Protein AF-A0A969UZT4-F1 (afdb_monomer_lite)

Radius of gyration: 16.98 Å; chains: 1; bounding box: 35×36×48 Å

Structure (mmCIF, N/CA/C/O backbone):
data_AF-A0A969UZT4-F1
#
_entry.id   AF-A0A969UZT4-F1
#
loop_
_atom_site.group_PDB
_atom_site.id
_atom_site.type_symbol
_atom_site.label_atom_id
_atom_site.label_alt_id
_atom_site.label_comp_id
_atom_site.label_asym_id
_atom_site.label_entity_id
_atom_site.label_seq_id
_atom_site.pdbx_PDB_ins_code
_atom_site.Cartn_x
_atom_site.Cartn_y
_atom_site.Cartn_z
_atom_site.occupancy
_atom_site.B_iso_or_equiv
_atom_site.auth_seq_id
_atom_site.auth_comp_id
_atom_site.auth_asym_id
_atom_site.auth_atom_id
_atom_site.pdbx_PDB_model_num
ATOM 1 N N . MET A 1 1 ? 0.831 -8.306 6.285 1.00 62.66 1 MET A N 1
ATOM 2 C CA . MET A 1 1 ? -0.264 -9.139 5.742 1.00 62.66 1 MET A CA 1
ATOM 3 C C . MET A 1 1 ? -1.061 -8.415 4.662 1.00 62.66 1 MET A C 1
ATOM 5 O O . MET A 1 1 ? -1.153 -8.975 3.580 1.00 62.66 1 MET A O 1
ATOM 9 N N . ALA A 1 2 ? -1.528 -7.179 4.889 1.00 76.81 2 ALA A N 1
ATOM 10 C CA . ALA A 1 2 ? -2.327 -6.406 3.922 1.00 76.81 2 ALA A CA 1
ATOM 11 C C . ALA A 1 2 ? -1.776 -6.410 2.482 1.00 76.81 2 ALA A C 1
ATOM 13 O O . ALA A 1 2 ? -2.464 -6.870 1.581 1.00 76.81 2 ALA A O 1
ATOM 14 N N . ALA A 1 3 ? -0.510 -6.031 2.272 1.00 81.31 3 ALA A N 1
ATOM 15 C CA . ALA A 1 3 ? 0.100 -6.043 0.935 1.00 81.31 3 ALA A CA 1
ATOM 16 C C . ALA A 1 3 ? 0.105 -7.421 0.239 1.00 81.31 3 ALA A C 1
ATOM 18 O O . ALA A 1 3 ? 0.050 -7.489 -0.980 1.00 81.31 3 ALA A O 1
ATOM 19 N N . LYS A 1 4 ? 0.150 -8.540 0.976 1.00 82.56 4 LYS A N 1
ATOM 20 C CA . LYS A 1 4 ? 0.088 -9.878 0.358 1.00 82.56 4 LYS A CA 1
ATOM 21 C C . LYS A 1 4 ? -1.326 -10.205 -0.121 1.00 82.56 4 LYS A C 1
ATOM 23 O O . LYS A 1 4 ? -1.479 -10.675 -1.238 1.00 82.56 4 LYS A O 1
ATOM 28 N N . ILE A 1 5 ? -2.329 -9.930 0.714 1.00 82.00 5 ILE A N 1
ATOM 29 C CA . ILE A 1 5 ? -3.742 -10.202 0.410 1.00 82.00 5 ILE A CA 1
ATOM 30 C C . ILE A 1 5 ? -4.221 -9.285 -0.717 1.00 82.00 5 ILE A C 1
ATOM 32 O O . ILE A 1 5 ? -4.735 -9.764 -1.721 1.00 82.00 5 ILE A O 1
ATOM 36 N N . ILE A 1 6 ? -3.980 -7.980 -0.578 1.00 82.81 6 ILE A N 1
ATOM 37 C CA . ILE A 1 6 ? -4.356 -6.979 -1.581 1.00 82.81 6 ILE A CA 1
ATOM 38 C C . ILE A 1 6 ? -3.583 -7.241 -2.871 1.00 82.81 6 ILE A C 1
ATOM 40 O O . ILE A 1 6 ? -4.194 -7.421 -3.913 1.00 82.81 6 ILE A O 1
ATOM 44 N N . GLY A 1 7 ? -2.260 -7.412 -2.794 1.00 81.00 7 GLY A N 1
ATOM 45 C CA . GLY A 1 7 ? -1.452 -7.716 -3.973 1.00 81.00 7 GLY A CA 1
ATOM 46 C C . GLY A 1 7 ? -1.882 -8.993 -4.690 1.00 81.00 7 GLY A C 1
ATOM 47 O O . GLY A 1 7 ? -1.784 -9.047 -5.909 1.00 81.00 7 GLY A O 1
ATOM 48 N N . HIS A 1 8 ? -2.372 -10.007 -3.974 1.00 85.50 8 HIS A N 1
ATOM 49 C CA . HIS A 1 8 ? -2.928 -11.198 -4.608 1.00 85.50 8 HIS A CA 1
ATOM 50 C C . HIS A 1 8 ? -4.237 -10.911 -5.347 1.00 85.50 8 HIS A C 1
ATOM 52 O O . HIS A 1 8 ? -4.369 -11.308 -6.501 1.00 85.50 8 HIS A O 1
ATOM 58 N N . SER A 1 9 ? -5.160 -10.181 -4.714 1.00 83.00 9 SER A N 1
ATOM 59 C CA . SER A 1 9 ? -6.421 -9.757 -5.336 1.00 83.00 9 SER A CA 1
ATOM 60 C C . SER A 1 9 ? -6.196 -8.903 -6.587 1.00 83.00 9 SER A C 1
ATOM 62 O O . SER A 1 9 ? -6.910 -9.054 -7.569 1.00 83.00 9 SER A O 1
ATOM 64 N N . GLU A 1 10 ? -5.178 -8.043 -6.564 1.00 82.56 10 GLU A N 1
ATOM 65 C CA . GLU A 1 10 ? -4.787 -7.181 -7.686 1.00 82.56 10 GLU A CA 1
ATOM 66 C C . GLU A 1 10 ? -3.984 -7.931 -8.769 1.00 82.56 10 GLU A C 1
ATOM 68 O O . GLU A 1 10 ? -3.567 -7.342 -9.761 1.00 82.56 10 GLU A O 1
ATOM 73 N N . GLY A 1 11 ? -3.676 -9.220 -8.572 1.00 83.38 11 GLY A N 1
ATOM 74 C CA . GLY A 1 11 ? -2.841 -10.000 -9.491 1.00 83.38 11 GLY A CA 1
ATOM 75 C C . GLY A 1 11 ? -1.346 -9.650 -9.455 1.00 83.38 11 GLY A C 1
ATOM 76 O O . GLY A 1 11 ? -0.559 -10.220 -10.206 1.00 83.38 11 GLY A O 1
ATOM 77 N N . ASN A 1 12 ? -0.915 -8.778 -8.543 1.00 87.56 12 ASN A N 1
ATOM 78 C CA . ASN A 1 12 ? 0.477 -8.361 -8.353 1.00 87.56 12 ASN A CA 1
ATOM 79 C C . ASN A 1 12 ? 1.290 -9.355 -7.503 1.00 87.56 12 ASN A C 1
ATOM 81 O O . ASN A 1 12 ? 2.524 -9.308 -7.492 1.00 87.56 12 ASN A O 1
ATOM 85 N N . ARG A 1 13 ? 0.632 -10.279 -6.791 1.00 90.06 13 ARG A N 1
ATOM 86 C CA . ARG A 1 13 ? 1.286 -11.314 -5.977 1.00 90.06 13 ARG A CA 1
ATOM 87 C C . ARG A 1 13 ? 0.625 -12.690 -6.077 1.00 90.06 13 ARG A C 1
ATOM 89 O O . ARG A 1 13 ? -0.574 -12.840 -6.284 1.00 90.06 13 ARG A O 1
ATOM 96 N N . GLN A 1 14 ? 1.424 -13.719 -5.838 1.00 85.88 14 GLN A N 1
ATOM 97 C CA . GLN A 1 14 ? 0.953 -15.074 -5.556 1.00 85.88 14 GLN A CA 1
ATOM 98 C C . GLN A 1 14 ? 0.479 -15.180 -4.099 1.00 85.88 14 GLN A C 1
ATOM 100 O O . GLN A 1 14 ? 0.931 -14.413 -3.246 1.00 85.88 14 GLN A O 1
ATOM 105 N N . LEU A 1 15 ? -0.349 -16.182 -3.779 1.00 77.50 15 LEU A N 1
ATOM 106 C CA . LEU A 1 15 ? -0.820 -16.441 -2.405 1.00 77.50 15 LEU A CA 1
ATOM 107 C C . LEU A 1 15 ? 0.332 -16.627 -1.399 1.00 77.50 15 LEU A C 1
ATOM 109 O O . LEU A 1 15 ? 0.249 -16.162 -0.264 1.00 77.50 15 LEU A O 1
ATOM 113 N N . GLY A 1 16 ? 1.454 -17.219 -1.829 1.00 79.88 16 GLY A N 1
ATOM 114 C CA . GLY A 1 16 ? 2.675 -17.340 -1.017 1.00 79.88 16 GLY A CA 1
ATOM 115 C C . GLY A 1 16 ? 3.421 -16.014 -0.780 1.00 79.88 16 GLY A C 1
ATOM 116 O O . GLY A 1 16 ? 4.336 -15.939 0.040 1.00 79.88 16 GLY A O 1
ATOM 117 N N . GLY A 1 17 ? 3.027 -14.938 -1.466 1.00 77.75 17 GLY A N 1
ATOM 118 C CA . GLY A 1 17 ? 3.629 -13.607 -1.383 1.00 77.75 17 GLY A CA 1
ATOM 119 C C . GLY A 1 17 ? 4.698 -13.309 -2.438 1.00 77.75 17 GLY A C 1
ATOM 120 O O . GLY A 1 17 ? 5.238 -12.197 -2.418 1.00 77.75 17 GLY A O 1
ATOM 121 N N . GLY A 1 18 ? 4.978 -14.257 -3.343 1.00 88.44 18 GLY A N 1
ATOM 122 C CA . GLY A 1 18 ? 5.809 -14.041 -4.532 1.00 88.44 18 GLY A CA 1
ATOM 123 C C . GLY A 1 18 ? 5.244 -12.921 -5.408 1.00 88.44 18 GLY A C 1
ATOM 124 O O . GLY A 1 18 ? 4.033 -12.714 -5.430 1.00 88.44 18 GLY A O 1
ATOM 125 N N . LYS A 1 19 ? 6.112 -12.162 -6.079 1.00 92.31 19 LYS A N 1
ATOM 126 C CA . LYS A 1 19 ? 5.728 -11.009 -6.909 1.00 92.31 19 LYS A CA 1
ATOM 127 C C . LYS A 1 19 ? 5.497 -11.463 -8.351 1.00 92.31 19 LYS A C 1
ATOM 129 O O . LYS A 1 19 ? 6.321 -12.202 -8.884 1.00 92.31 19 LYS A O 1
ATOM 134 N N . ASN A 1 20 ? 4.417 -10.999 -8.971 1.00 88.81 20 ASN A N 1
ATOM 135 C CA . ASN A 1 20 ? 4.158 -11.201 -10.399 1.00 88.81 20 ASN A CA 1
ATOM 136 C C . ASN A 1 20 ? 4.772 -10.054 -11.219 1.00 88.81 20 ASN A C 1
ATOM 138 O O . ASN A 1 20 ? 5.185 -9.044 -10.655 1.00 88.81 20 ASN A O 1
ATOM 142 N N . ALA A 1 21 ? 4.824 -10.175 -12.548 1.00 88.00 21 ALA A N 1
ATOM 143 C CA . ALA A 1 21 ? 5.404 -9.135 -13.409 1.00 88.00 21 ALA A CA 1
ATOM 144 C C . ALA A 1 21 ? 4.733 -7.757 -13.220 1.00 88.00 21 ALA A C 1
ATOM 146 O O . ALA A 1 21 ? 5.417 -6.737 -13.140 1.00 88.00 21 ALA A O 1
ATOM 147 N N . SER A 1 22 ? 3.408 -7.743 -13.044 1.00 86.38 22 SER A N 1
ATOM 148 C CA . SER A 1 22 ? 2.594 -6.535 -12.843 1.00 86.38 22 SER A CA 1
ATOM 149 C C . SER A 1 22 ? 2.896 -5.777 -11.545 1.00 86.38 22 SER A C 1
ATOM 151 O O . SER A 1 22 ? 2.544 -4.604 -11.431 1.00 86.38 22 SER A O 1
ATOM 153 N N . TYR A 1 23 ? 3.595 -6.409 -10.593 1.00 88.69 23 TYR A N 1
ATOM 154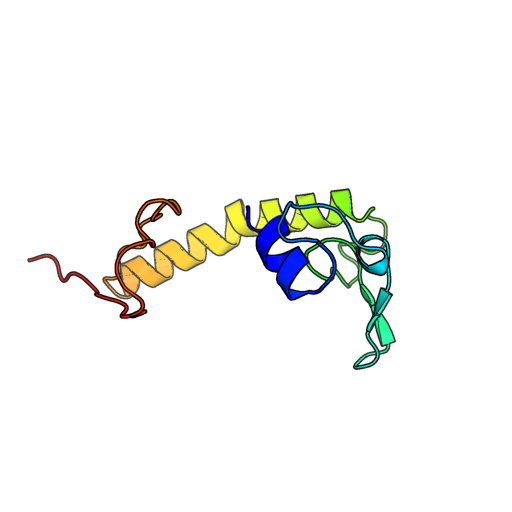 C CA . TYR A 1 23 ? 4.062 -5.762 -9.367 1.00 88.69 23 TYR A CA 1
ATOM 155 C C . TYR A 1 23 ? 5.042 -4.620 -9.654 1.00 88.69 23 TYR A C 1
ATOM 157 O O . TYR A 1 23 ? 5.055 -3.626 -8.930 1.00 88.69 23 TYR A O 1
ATOM 165 N N . GLN A 1 24 ? 5.890 -4.767 -10.677 1.00 87.31 24 GLN A N 1
ATOM 166 C CA . GLN A 1 24 ? 6.892 -3.750 -10.997 1.00 87.31 24 GLN A CA 1
ATOM 167 C C . GLN A 1 24 ? 6.240 -2.509 -11.596 1.00 87.31 24 GLN A C 1
ATOM 169 O O . GLN A 1 24 ? 6.476 -1.392 -11.137 1.00 87.31 24 GLN A O 1
ATOM 174 N N . SER A 1 25 ? 5.415 -2.724 -12.614 1.00 83.31 25 SER A N 1
ATOM 175 C CA . SER A 1 25 ? 4.551 -1.712 -13.199 1.00 83.31 25 SER A CA 1
ATOM 176 C C . SER A 1 25 ? 3.563 -2.385 -14.149 1.00 83.31 25 SER A C 1
ATOM 178 O O . SER A 1 25 ? 3.937 -3.333 -14.843 1.00 83.31 25 SER A O 1
ATOM 180 N N . HIS A 1 26 ? 2.336 -1.884 -14.236 1.00 84.50 26 HIS A N 1
ATOM 181 C CA . HIS A 1 26 ? 1.439 -2.160 -15.358 1.00 84.50 26 HIS A CA 1
ATOM 182 C C . HIS A 1 26 ? 0.568 -0.940 -15.648 1.00 84.50 26 HIS A C 1
ATOM 184 O O . HIS A 1 26 ? 0.316 -0.131 -14.760 1.00 84.50 26 HIS A O 1
ATOM 190 N N . VAL A 1 27 ? 0.119 -0.798 -16.893 1.00 84.00 27 VAL A N 1
ATOM 191 C CA . VAL A 1 27 ? -0.854 0.234 -17.259 1.00 84.00 27 VAL A CA 1
ATOM 192 C C . VAL A 1 27 ? -2.252 -0.343 -17.095 1.00 84.00 27 VAL A C 1
ATOM 194 O O . VAL A 1 27 ? -2.546 -1.405 -17.642 1.00 84.00 27 VAL A O 1
ATOM 197 N N . ASP A 1 28 ? -3.096 0.345 -16.336 1.00 75.56 28 ASP A N 1
ATOM 198 C CA . ASP A 1 28 ? -4.502 -0.006 -16.184 1.00 75.56 28 ASP A CA 1
ATOM 199 C C . ASP A 1 28 ? -5.264 0.349 -17.476 1.00 75.56 28 ASP A C 1
ATOM 201 O O . ASP A 1 28 ? -5.281 1.518 -17.876 1.00 75.56 28 ASP A O 1
ATOM 205 N N . PRO A 1 29 ? -5.897 -0.621 -18.159 1.00 76.19 29 PRO A N 1
ATOM 206 C CA . PRO A 1 29 ? -6.627 -0.357 -19.396 1.00 76.19 29 PRO A CA 1
ATOM 207 C C . PRO A 1 29 ? -7.879 0.514 -19.192 1.00 76.19 29 PRO A C 1
ATOM 209 O O . PRO A 1 29 ? -8.367 1.097 -20.157 1.00 76.19 29 PRO A O 1
ATOM 212 N N . GLY A 1 30 ? -8.400 0.622 -17.965 1.00 78.12 30 GLY A N 1
ATOM 213 C CA . GLY A 1 30 ? -9.590 1.408 -17.644 1.00 78.12 30 GLY A CA 1
ATOM 214 C C . GLY A 1 30 ? -9.342 2.914 -17.533 1.00 78.12 30 GLY A C 1
ATOM 215 O O . GLY A 1 30 ? -10.271 3.692 -17.742 1.00 78.12 30 GLY A O 1
ATOM 216 N N . ASN A 1 31 ? -8.114 3.348 -17.223 1.00 81.12 31 ASN A N 1
ATOM 217 C CA . ASN A 1 31 ? -7.790 4.776 -17.074 1.00 81.12 31 ASN A CA 1
ATOM 218 C C . ASN A 1 31 ? -6.421 5.202 -17.650 1.00 81.12 31 ASN A C 1
ATOM 220 O O . ASN A 1 31 ? -6.077 6.382 -17.587 1.00 81.12 31 ASN A O 1
ATOM 224 N N . GLY A 1 32 ? -5.638 4.271 -18.202 1.00 80.44 32 GLY A N 1
ATOM 225 C CA . GLY A 1 32 ? -4.318 4.530 -18.782 1.00 80.44 32 GLY A CA 1
ATOM 226 C C . GLY A 1 32 ? -3.216 4.848 -17.766 1.00 80.44 32 GLY A C 1
ATOM 227 O O . GLY A 1 32 ? -2.117 5.236 -18.165 1.00 80.44 32 GLY A O 1
ATOM 228 N N . ALA A 1 33 ? -3.472 4.712 -16.464 1.00 82.88 33 ALA A N 1
ATOM 229 C CA . ALA A 1 33 ? -2.505 5.041 -15.426 1.00 82.88 33 ALA A CA 1
ATOM 230 C C . ALA A 1 33 ? -1.521 3.892 -15.174 1.00 82.88 33 ALA A C 1
ATOM 232 O O . ALA A 1 33 ? -1.873 2.716 -15.243 1.00 82.88 33 ALA A O 1
ATOM 233 N N . ALA A 1 34 ? -0.276 4.245 -14.846 1.00 82.75 34 ALA A N 1
ATOM 234 C CA . ALA A 1 34 ? 0.737 3.283 -14.430 1.00 82.75 34 ALA A CA 1
ATOM 235 C C . ALA A 1 34 ? 0.594 2.957 -12.935 1.00 82.75 34 ALA A C 1
ATOM 237 O O . ALA A 1 34 ? 0.721 3.835 -12.077 1.00 82.75 34 ALA A O 1
ATOM 238 N N . ASN A 1 35 ? 0.390 1.677 -12.648 1.00 84.75 35 ASN A N 1
ATOM 239 C CA . ASN A 1 35 ? 0.212 1.100 -11.323 1.00 84.75 35 ASN A CA 1
ATOM 240 C C . ASN A 1 35 ? 1.476 0.369 -10.911 1.00 84.75 35 ASN A C 1
ATOM 242 O O . ASN A 1 35 ? 2.077 -0.317 -11.733 1.00 84.75 35 ASN A O 1
ATOM 246 N N . LYS A 1 36 ? 1.850 0.442 -9.632 1.00 89.50 36 LYS A N 1
ATOM 247 C CA . LYS A 1 36 ? 2.981 -0.332 -9.104 1.00 89.50 36 LYS A CA 1
ATOM 248 C C . LYS A 1 36 ? 2.738 -0.864 -7.695 1.00 89.50 36 LYS A C 1
ATOM 250 O O . LYS A 1 36 ? 1.933 -0.326 -6.933 1.00 89.50 36 LYS A O 1
ATOM 255 N N . GLY A 1 37 ? 3.499 -1.887 -7.327 1.00 89.25 37 GLY A N 1
ATOM 256 C CA . GLY A 1 37 ? 3.434 -2.515 -6.014 1.00 89.25 37 GLY A CA 1
ATOM 257 C C . GLY A 1 37 ? 2.179 -3.358 -5.817 1.00 89.25 37 GLY A C 1
ATOM 258 O O . GLY A 1 37 ? 1.465 -3.712 -6.747 1.00 89.25 37 GLY A O 1
ATOM 259 N N . SER A 1 38 ? 1.919 -3.708 -4.567 1.00 88.81 38 SER A N 1
ATOM 260 C CA . SER A 1 38 ? 0.795 -4.554 -4.171 1.00 88.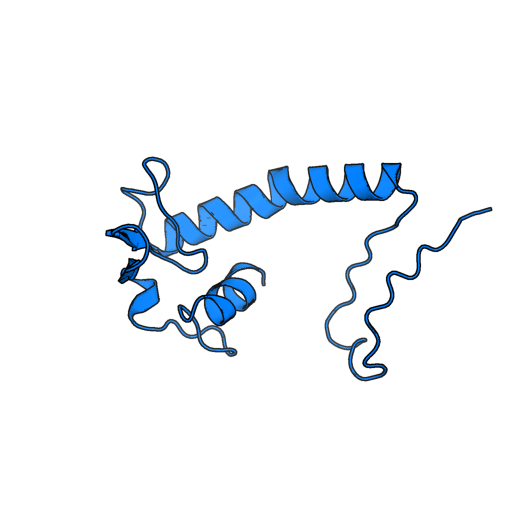81 38 SER A CA 1
ATOM 261 C C . SER A 1 38 ? -0.538 -3.824 -4.170 1.00 88.81 38 SER A C 1
ATOM 263 O O . SER A 1 38 ? -1.567 -4.465 -4.313 1.00 88.81 38 SER A O 1
ATOM 265 N N . PHE A 1 39 ? -0.520 -2.509 -3.967 1.00 86.69 39 PHE A N 1
ATOM 266 C CA . PHE A 1 39 ? -1.717 -1.677 -3.824 1.00 86.69 39 PHE A CA 1
ATOM 267 C C . PHE A 1 39 ? -2.140 -1.002 -5.134 1.00 86.69 39 PHE A C 1
ATOM 269 O O . PHE A 1 39 ? -2.904 -0.045 -5.078 1.00 86.69 39 PHE A O 1
ATOM 276 N N . SER A 1 40 ? -1.585 -1.426 -6.278 1.00 84.19 40 SER A N 1
ATOM 277 C CA . SER A 1 40 ? -1.796 -0.773 -7.580 1.00 84.19 40 SER A CA 1
ATOM 278 C C . SER A 1 40 ? -1.611 0.747 -7.475 1.00 84.19 40 SER A C 1
ATOM 280 O O . SER A 1 40 ? -2.452 1.543 -7.876 1.00 84.19 40 SER A O 1
ATOM 282 N N . ALA A 1 41 ? -0.514 1.159 -6.832 1.00 84.00 41 ALA A N 1
ATOM 283 C CA . ALA A 1 41 ? -0.329 2.527 -6.382 1.00 84.00 41 ALA A CA 1
ATOM 284 C C . ALA A 1 41 ? -0.161 3.489 -7.570 1.00 84.00 41 ALA A C 1
ATOM 286 O O . ALA A 1 41 ? 0.701 3.278 -8.425 1.00 84.00 41 ALA A O 1
ATOM 287 N N . GLN A 1 42 ? -0.956 4.562 -7.562 1.00 85.31 42 GLN A N 1
ATOM 288 C CA . GLN A 1 42 ? -1.022 5.620 -8.575 1.00 85.31 42 GLN A CA 1
ATOM 289 C C . GLN A 1 42 ? -0.836 7.011 -7.938 1.00 85.31 42 GLN A C 1
ATOM 291 O O . GLN A 1 42 ? -1.010 7.196 -6.730 1.00 85.31 42 GLN A O 1
ATOM 296 N N . GLY A 1 43 ? -0.553 8.016 -8.771 1.00 79.38 43 GLY A N 1
ATOM 297 C CA . GLY A 1 43 ? -0.561 9.432 -8.387 1.00 79.38 43 GLY A CA 1
ATOM 298 C C . GLY A 1 43 ? 0.801 10.010 -7.987 1.00 79.38 43 GLY A C 1
ATOM 299 O O . GLY A 1 43 ? 1.799 9.304 -7.835 1.00 79.38 43 GLY A O 1
ATOM 300 N N . SER A 1 44 ? 0.842 11.335 -7.812 1.00 77.06 44 SER A N 1
ATOM 301 C CA . SER A 1 44 ? 2.073 12.103 -7.549 1.00 77.06 44 SER A CA 1
ATOM 302 C C . SER A 1 44 ? 2.803 11.661 -6.279 1.00 77.06 44 SER A C 1
ATOM 304 O O . SER A 1 44 ? 4.031 11.638 -6.254 1.00 77.06 44 SER A O 1
ATOM 306 N N . ASN A 1 45 ? 2.056 11.231 -5.261 1.00 75.12 45 ASN A N 1
ATOM 307 C CA . ASN A 1 45 ? 2.597 10.790 -3.975 1.00 75.12 45 ASN A CA 1
ATOM 308 C C . ASN A 1 45 ? 3.479 9.536 -4.072 1.00 75.12 45 ASN A C 1
ATOM 310 O O . ASN A 1 45 ? 4.241 9.276 -3.149 1.00 75.12 45 ASN A O 1
ATOM 314 N N . VAL A 1 46 ? 3.379 8.760 -5.157 1.00 78.12 46 VAL A N 1
ATOM 315 C CA . VAL A 1 46 ? 4.137 7.510 -5.358 1.00 78.12 46 VAL A CA 1
ATOM 316 C C . VAL A 1 46 ? 4.877 7.465 -6.700 1.00 78.12 46 VAL A C 1
ATOM 318 O O . VAL A 1 46 ? 5.518 6.464 -7.022 1.00 78.12 46 VAL A O 1
ATOM 321 N N . ALA A 1 47 ? 4.827 8.543 -7.490 1.00 78.00 47 ALA A N 1
ATOM 322 C CA . ALA A 1 47 ? 5.358 8.573 -8.854 1.00 78.00 47 ALA A CA 1
ATOM 323 C C . ALA A 1 47 ? 6.861 8.233 -8.909 1.00 78.00 47 ALA A C 1
ATOM 325 O O . ALA A 1 47 ? 7.272 7.400 -9.718 1.00 78.00 47 ALA A O 1
ATOM 326 N N . GLY A 1 48 ? 7.653 8.791 -7.987 1.00 83.25 48 GLY A N 1
ATOM 327 C CA . GLY A 1 48 ? 9.094 8.531 -7.855 1.00 83.25 48 GLY A CA 1
ATOM 328 C C . GLY A 1 48 ? 9.465 7.344 -6.961 1.00 83.25 48 GLY A C 1
ATOM 329 O O . GLY A 1 48 ? 10.646 7.097 -6.745 1.00 83.25 48 GLY A O 1
ATOM 330 N N . MET A 1 49 ? 8.483 6.624 -6.415 1.00 90.44 49 MET A N 1
ATOM 331 C CA . MET A 1 49 ? 8.736 5.499 -5.516 1.00 90.44 49 MET A CA 1
ATOM 332 C C . MET A 1 49 ? 8.970 4.205 -6.295 1.00 90.44 49 MET A C 1
ATOM 334 O O . MET A 1 49 ? 8.320 3.952 -7.318 1.00 90.44 49 MET A O 1
ATOM 338 N N . THR A 1 50 ? 9.845 3.348 -5.769 1.00 90.38 50 THR A N 1
ATOM 339 C CA . THR A 1 50 ? 9.872 1.930 -6.142 1.00 90.38 50 THR A CA 1
ATOM 340 C C . THR A 1 50 ? 8.583 1.239 -5.674 1.00 90.38 50 THR A C 1
ATOM 342 O O . THR A 1 50 ? 7.917 1.728 -4.753 1.00 90.38 50 THR A O 1
ATOM 345 N N . PRO A 1 51 ? 8.212 0.086 -6.253 1.00 88.56 51 PRO A N 1
ATOM 346 C CA . PRO A 1 51 ? 7.080 -0.706 -5.772 1.00 88.56 51 PRO A CA 1
ATOM 347 C C . PRO A 1 51 ? 7.137 -1.010 -4.265 1.00 88.56 51 PRO A C 1
ATOM 349 O O . PRO A 1 51 ? 6.124 -0.942 -3.575 1.00 88.56 51 PRO A O 1
ATOM 352 N N . GLU A 1 52 ? 8.326 -1.291 -3.726 1.00 89.75 52 GLU A N 1
ATOM 353 C CA . GLU A 1 52 ? 8.540 -1.548 -2.296 1.00 89.75 52 GLU A CA 1
ATOM 354 C C . GLU A 1 52 ? 8.284 -0.308 -1.441 1.00 89.75 52 GLU A C 1
ATOM 356 O O . GLU A 1 52 ? 7.689 -0.408 -0.369 1.00 89.75 52 GLU A O 1
ATOM 361 N N . GLN A 1 53 ? 8.736 0.858 -1.905 1.00 90.44 53 GLN A N 1
ATOM 362 C CA . GLN A 1 53 ? 8.503 2.128 -1.222 1.00 90.44 53 GLN A CA 1
ATOM 363 C C . GLN A 1 53 ? 7.014 2.488 -1.230 1.00 90.44 53 GLN A C 1
ATOM 365 O O . GLN A 1 53 ? 6.486 2.902 -0.199 1.00 90.44 53 GLN A O 1
ATOM 370 N N . ALA A 1 54 ? 6.319 2.257 -2.348 1.00 89.50 54 ALA A N 1
ATOM 371 C CA . ALA A 1 54 ? 4.873 2.435 -2.439 1.00 89.50 54 ALA A CA 1
ATOM 372 C C . ALA A 1 54 ? 4.121 1.473 -1.498 1.00 89.50 54 ALA A C 1
ATOM 374 O O . ALA A 1 54 ? 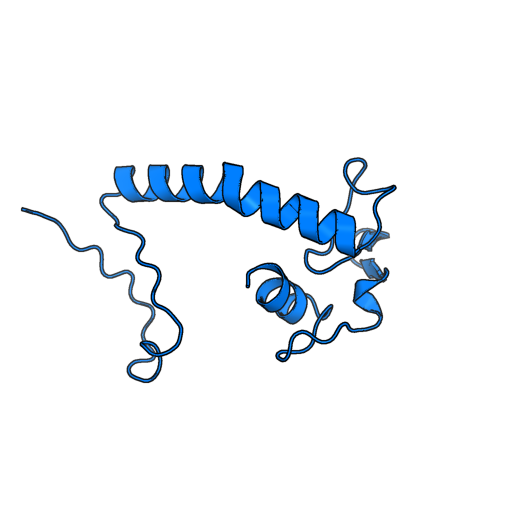3.213 1.891 -0.776 1.00 89.50 54 ALA A O 1
ATOM 375 N N . ASP A 1 55 ? 4.540 0.205 -1.429 1.00 90.88 55 ASP A N 1
ATOM 376 C CA . ASP A 1 55 ? 4.006 -0.770 -0.473 1.00 90.88 55 ASP A CA 1
ATOM 377 C C . ASP A 1 55 ? 4.225 -0.323 0.975 1.00 90.88 55 ASP A C 1
ATOM 379 O O . ASP A 1 55 ? 3.314 -0.416 1.801 1.00 90.88 55 ASP A O 1
ATOM 383 N N . ALA A 1 56 ? 5.428 0.147 1.311 1.00 89.88 56 ALA A N 1
ATOM 384 C CA . ALA A 1 56 ? 5.751 0.626 2.650 1.00 89.88 56 ALA A CA 1
ATOM 385 C C . ALA A 1 56 ? 4.903 1.850 3.024 1.00 89.88 56 ALA A C 1
ATOM 387 O O . ALA A 1 56 ? 4.329 1.882 4.115 1.00 89.88 56 ALA A O 1
ATOM 388 N N . TYR A 1 57 ? 4.762 2.805 2.101 1.00 89.00 57 TYR A N 1
ATOM 389 C CA . TYR A 1 57 ? 3.928 3.991 2.265 1.00 89.00 57 TYR A CA 1
ATOM 390 C C . TYR A 1 57 ? 2.478 3.613 2.591 1.00 89.00 57 TYR A C 1
ATOM 392 O O . TYR A 1 57 ? 1.953 4.015 3.631 1.00 89.00 57 TYR A O 1
ATOM 400 N N . TRP A 1 58 ? 1.842 2.776 1.768 1.00 87.94 58 TRP A N 1
ATOM 401 C CA . TRP A 1 58 ? 0.440 2.405 1.968 1.00 87.94 58 TRP A CA 1
ATOM 402 C C . TRP A 1 58 ? 0.216 1.505 3.179 1.00 87.94 58 TRP A C 1
ATOM 404 O O . TRP A 1 58 ? -0.757 1.698 3.908 1.00 87.94 58 TRP A O 1
ATOM 414 N N . ASN A 1 59 ? 1.135 0.580 3.472 1.00 89.56 59 ASN A N 1
ATOM 415 C CA . ASN A 1 59 ? 1.073 -0.181 4.719 1.00 89.56 59 ASN A CA 1
ATOM 416 C C . ASN A 1 59 ? 1.158 0.739 5.943 1.00 89.56 59 ASN A C 1
ATOM 418 O O . ASN A 1 59 ? 0.458 0.502 6.928 1.00 89.56 59 ASN A O 1
ATOM 422 N N . ASN A 1 60 ? 1.996 1.777 5.897 1.00 88.56 60 ASN A N 1
ATOM 423 C CA . ASN A 1 60 ? 2.080 2.749 6.978 1.00 88.56 60 ASN A CA 1
ATOM 424 C C . ASN A 1 60 ? 0.768 3.532 7.109 1.00 88.56 60 ASN A C 1
ATOM 426 O O . ASN A 1 60 ? 0.188 3.535 8.188 1.00 88.56 60 ASN A O 1
ATOM 430 N N . LYS A 1 61 ? 0.236 4.084 6.009 1.00 88.25 61 LYS A N 1
ATOM 431 C CA . LYS A 1 61 ? -1.057 4.799 5.986 1.00 88.25 61 LYS A CA 1
ATOM 432 C C . LYS A 1 61 ? -2.207 3.945 6.526 1.00 88.25 61 LYS A C 1
ATOM 434 O O . LYS A 1 61 ? -3.045 4.434 7.283 1.00 88.25 61 LYS A O 1
ATOM 439 N N . LEU A 1 62 ? -2.246 2.659 6.173 1.00 86.06 62 LEU A N 1
ATOM 440 C CA . LEU A 1 62 ? -3.236 1.728 6.712 1.00 86.06 62 LEU A CA 1
ATOM 441 C C . LEU A 1 62 ? -3.137 1.631 8.235 1.00 86.06 62 LEU A C 1
ATOM 443 O O . LEU A 1 62 ? -4.145 1.775 8.922 1.00 86.06 62 LEU A O 1
ATOM 447 N N . LYS A 1 63 ? -1.927 1.430 8.762 1.00 86.69 63 LYS A N 1
ATOM 448 C CA . LYS A 1 63 ? -1.691 1.288 10.203 1.00 86.69 63 LYS A CA 1
ATOM 449 C C . LYS A 1 63 ? -1.955 2.574 10.980 1.00 86.69 63 LYS A C 1
ATOM 451 O O . LYS A 1 63 ? -2.560 2.518 12.042 1.00 86.69 63 LYS A O 1
ATOM 456 N N . THR A 1 64 ? -1.484 3.712 10.480 1.00 88.44 64 THR A N 1
ATOM 457 C CA . THR A 1 64 ? -1.475 4.970 11.236 1.00 88.44 64 THR A CA 1
ATOM 458 C C . THR A 1 64 ? -2.739 5.797 11.055 1.00 88.44 64 THR A C 1
ATOM 460 O O . THR A 1 64 ? -3.037 6.629 11.906 1.00 88.44 64 THR A O 1
ATOM 463 N N . GLU A 1 65 ? -3.505 5.583 9.982 1.00 89.38 65 GLU A N 1
ATOM 464 C CA . GLU A 1 65 ? -4.689 6.398 9.684 1.00 89.38 65 GLU A CA 1
ATOM 465 C C . GLU A 1 65 ? -5.950 5.564 9.494 1.00 89.38 65 GLU A C 1
ATOM 467 O O . GLU A 1 65 ? -6.963 5.836 10.140 1.00 89.38 65 GLU A O 1
ATOM 472 N N . ALA A 1 66 ? -5.912 4.553 8.622 1.00 86.69 66 ALA A N 1
ATOM 473 C CA . ALA A 1 66 ? -7.116 3.796 8.289 1.00 86.69 66 ALA A CA 1
ATOM 474 C C . ALA A 1 66 ? -7.606 2.953 9.474 1.00 86.69 66 ALA A C 1
ATOM 476 O O . ALA A 1 66 ? -8.784 3.023 9.815 1.00 86.69 66 ALA A O 1
ATOM 477 N N . MET A 1 67 ? -6.710 2.213 10.136 1.00 85.25 67 MET A N 1
ATOM 478 C CA . MET A 1 67 ? -7.058 1.380 11.292 1.00 85.25 67 MET A CA 1
ATOM 479 C C . MET A 1 67 ? -7.606 2.205 12.467 1.00 85.25 67 MET A C 1
ATOM 481 O O . MET A 1 67 ? -8.685 1.869 12.951 1.00 85.25 67 MET A O 1
ATOM 485 N N . PRO A 1 68 ? -6.997 3.334 12.882 1.00 86.88 68 PRO A N 1
ATOM 486 C CA . PRO A 1 68 ? -7.595 4.191 13.906 1.00 86.88 68 PRO A CA 1
ATOM 487 C C . PRO A 1 68 ? -8.980 4.734 13.532 1.00 86.88 68 PRO A C 1
ATOM 489 O O . PRO A 1 68 ? -9.879 4.760 14.374 1.00 86.88 68 PRO A O 1
ATOM 492 N N . ARG A 1 69 ? -9.186 5.146 12.271 1.00 88.31 69 ARG A N 1
ATOM 493 C CA . ARG A 1 69 ? -10.501 5.612 11.793 1.00 88.31 69 ARG A CA 1
ATOM 494 C C . ARG A 1 69 ? -11.540 4.496 11.826 1.00 88.31 69 ARG A C 1
ATOM 496 O O . ARG A 1 69 ? -12.658 4.732 12.278 1.00 88.31 69 ARG A O 1
ATOM 503 N N . LEU A 1 70 ? -11.160 3.301 11.382 1.00 84.50 70 LEU A N 1
ATOM 504 C CA . LEU A 1 70 ? -12.017 2.124 11.386 1.00 84.50 70 LEU A CA 1
ATOM 505 C C . LEU A 1 70 ? -12.391 1.720 12.820 1.00 84.50 70 LEU A C 1
ATOM 507 O O . LEU A 1 70 ? -13.573 1.564 13.107 1.00 84.50 70 LEU A O 1
ATOM 511 N N . ASN A 1 71 ? -11.422 1.665 13.738 1.00 84.12 71 ASN A N 1
ATOM 512 C CA . ASN A 1 71 ? -11.663 1.374 15.154 1.00 84.12 71 ASN A CA 1
ATOM 513 C C . ASN A 1 71 ? -12.611 2.397 15.791 1.00 84.12 71 ASN A C 1
ATOM 515 O O . ASN A 1 71 ? -13.539 2.027 16.504 1.00 84.12 71 ASN A O 1
ATOM 519 N N . LYS A 1 72 ? -12.431 3.690 15.493 1.00 85.56 72 LYS A N 1
ATOM 520 C CA . LYS A 1 72 ? -13.327 4.747 15.982 1.00 85.56 72 LYS A CA 1
ATOM 521 C C . LYS A 1 72 ? -14.748 4.600 15.429 1.00 85.56 72 LYS A C 1
ATOM 523 O O . LYS A 1 72 ? -15.713 4.804 16.164 1.00 85.56 72 LYS A O 1
ATOM 528 N N . ALA A 1 73 ? -14.885 4.267 14.146 1.00 84.81 73 ALA A N 1
ATOM 529 C CA . ALA A 1 73 ? -16.184 4.034 13.521 1.00 84.81 73 ALA A CA 1
ATOM 530 C C . ALA A 1 73 ? -16.884 2.804 14.119 1.00 84.81 73 ALA A C 1
ATOM 532 O O . ALA A 1 73 ? -18.069 2.878 14.435 1.00 84.81 73 ALA A O 1
ATOM 533 N N . ALA A 1 74 ? -16.143 1.718 14.339 1.00 82.50 74 ALA A N 1
ATOM 534 C CA . ALA A 1 74 ? -16.645 0.501 14.961 1.00 82.50 74 ALA A CA 1
ATOM 535 C C . ALA A 1 74 ? -17.106 0.751 16.405 1.00 82.50 74 ALA A C 1
ATOM 537 O O . ALA A 1 74 ? -18.246 0.435 16.737 1.00 82.50 74 ALA A O 1
ATOM 538 N N . ALA A 1 75 ? -16.304 1.453 17.216 1.00 84.56 75 ALA A N 1
ATOM 539 C CA . ALA A 1 75 ? -16.692 1.850 18.570 1.00 84.56 75 ALA A CA 1
ATOM 540 C C . ALA A 1 75 ? -17.981 2.692 18.583 1.00 84.56 75 ALA A C 1
ATOM 542 O O . ALA A 1 75 ? -18.875 2.444 19.389 1.00 84.56 75 ALA A O 1
ATOM 543 N N . LYS A 1 76 ? -18.125 3.646 17.650 1.00 87.00 76 LYS A N 1
ATOM 544 C CA . LYS A 1 76 ? -19.361 4.434 17.496 1.00 87.00 76 LYS A CA 1
ATOM 545 C C . LYS A 1 76 ? -20.564 3.566 17.110 1.00 87.00 76 LYS A C 1
ATOM 547 O O . LYS A 1 76 ? -21.683 3.871 17.508 1.00 87.00 76 LYS A O 1
ATOM 552 N N . ALA A 1 77 ? -20.340 2.512 16.332 1.00 89.06 77 ALA A N 1
ATOM 553 C CA . ALA A 1 77 ? -21.366 1.556 15.936 1.00 89.06 77 ALA A CA 1
ATOM 554 C C . ALA A 1 77 ? -21.655 0.487 17.009 1.00 89.06 77 ALA A C 1
ATOM 556 O O . ALA A 1 77 ? -22.515 -0.361 16.790 1.00 89.06 77 ALA A O 1
ATOM 557 N N . GLY A 1 78 ? -20.946 0.495 18.146 1.00 88.75 78 GLY A N 1
ATOM 558 C CA . GLY A 1 78 ? -21.052 -0.557 19.161 1.00 88.75 78 GLY A CA 1
ATOM 559 C C . GLY A 1 78 ? -20.510 -1.913 18.692 1.00 88.75 78 GLY A C 1
ATOM 560 O O . GLY A 1 78 ? -20.908 -2.949 19.217 1.00 88.75 78 GLY A O 1
ATOM 561 N N . VAL A 1 79 ? -19.631 -1.913 17.686 1.00 81.81 79 VAL A N 1
ATOM 562 C CA . VAL A 1 79 ? -18.982 -3.106 17.138 1.00 81.81 79 VAL A CA 1
ATOM 563 C C . VAL A 1 79 ? -17.537 -3.141 17.618 1.00 81.81 79 VAL A C 1
ATOM 565 O O . VAL A 1 79 ? -16.793 -2.174 17.459 1.00 81.81 79 VAL A O 1
ATOM 568 N N . GLU A 1 80 ? -17.122 -4.273 18.173 1.00 77.94 80 GLU A N 1
ATOM 569 C CA . GLU A 1 80 ? -15.720 -4.532 18.485 1.00 77.94 80 GLU A CA 1
ATOM 570 C C . GLU A 1 80 ? -15.060 -5.245 17.301 1.00 77.94 80 GLU A C 1
ATOM 572 O O . GLU A 1 80 ? -15.562 -6.257 16.806 1.00 77.94 80 GLU A O 1
ATOM 577 N N . LEU A 1 81 ? -13.933 -4.712 16.832 1.00 74.50 81 LEU A N 1
ATOM 578 C CA . LEU A 1 81 ? -13.123 -5.367 15.812 1.00 74.50 81 LEU A CA 1
ATOM 579 C C . LEU A 1 81 ? -12.119 -6.273 16.512 1.00 74.50 81 LEU A C 1
ATOM 581 O O . LEU A 1 81 ? -11.215 -5.790 17.188 1.00 74.50 81 LEU A O 1
ATOM 585 N N . THR A 1 82 ? -12.271 -7.582 16.338 1.00 70.44 82 THR A N 1
ATOM 586 C CA . THR A 1 82 ? -11.311 -8.563 16.845 1.00 70.44 82 THR A CA 1
ATOM 587 C C . THR A 1 82 ? -10.434 -9.068 15.702 1.00 70.44 82 THR A C 1
ATOM 589 O O . THR A 1 82 ? -10.922 -9.413 14.623 1.00 70.44 82 THR A O 1
ATOM 592 N N . GLU A 1 83 ? -9.116 -9.108 15.914 1.00 61.47 83 GLU A N 1
ATOM 593 C CA . GLU A 1 83 ? -8.205 -9.802 15.002 1.00 61.47 83 GLU A CA 1
ATOM 594 C C . GLU A 1 83 ? -8.355 -11.311 15.216 1.00 61.47 83 GLU A C 1
ATOM 596 O O . GLU A 1 83 ? -7.683 -11.908 16.055 1.00 61.47 83 GLU A O 1
ATOM 601 N N . LYS A 1 84 ? -9.229 -11.962 14.445 1.00 49.47 84 LYS A N 1
ATOM 602 C CA . LYS A 1 84 ? -9.179 -13.422 14.346 1.00 49.47 84 LYS A CA 1
ATOM 603 C C . LYS A 1 84 ? -7.988 -13.811 13.481 1.00 49.47 84 LYS A C 1
ATOM 605 O O . LYS A 1 84 ? -8.011 -13.663 12.259 1.00 49.47 84 LYS A O 1
ATOM 610 N N . THR A 1 85 ? -6.921 -14.288 14.115 1.00 42.28 85 THR A N 1
ATOM 611 C CA . THR A 1 85 ? -5.804 -14.904 13.391 1.00 42.28 85 THR A CA 1
ATOM 612 C C . THR A 1 85 ? -6.303 -16.168 12.680 1.00 42.28 85 THR A C 1
ATOM 614 O O . THR A 1 85 ? -7.172 -16.880 13.183 1.00 42.28 85 THR A O 1
ATOM 617 N N . GLY A 1 86 ? -5.795 -16.430 11.470 1.00 40.41 86 GLY A N 1
ATOM 618 C CA . GLY A 1 86 ? -6.366 -17.375 10.493 1.00 40.41 86 GLY A CA 1
ATOM 619 C C . GLY A 1 86 ? -6.474 -18.851 10.906 1.00 40.41 86 GLY A C 1
ATOM 620 O O . GLY A 1 86 ? -6.862 -19.668 10.080 1.00 40.41 86 GLY A O 1
ATOM 621 N N . HIS A 1 87 ? -6.172 -19.204 12.156 1.00 36.19 87 HIS A N 1
ATOM 622 C CA . HIS A 1 87 ? 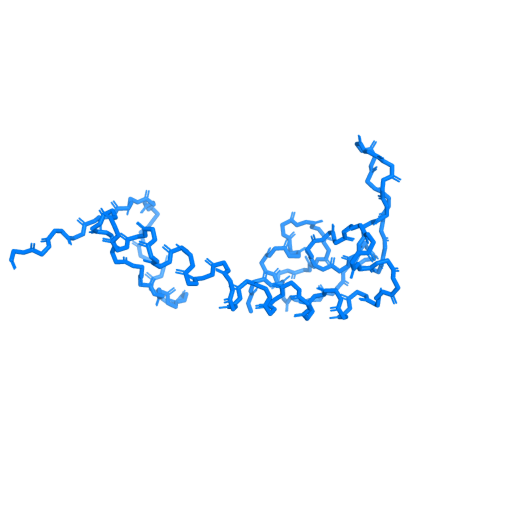-6.421 -20.534 12.709 1.00 36.19 87 HIS A CA 1
ATOM 623 C C . HIS A 1 87 ? -7.878 -20.718 13.187 1.00 36.19 87 HIS A C 1
ATOM 625 O O . HIS A 1 87 ? -8.364 -21.842 13.249 1.00 36.19 87 HIS A O 1
ATOM 631 N N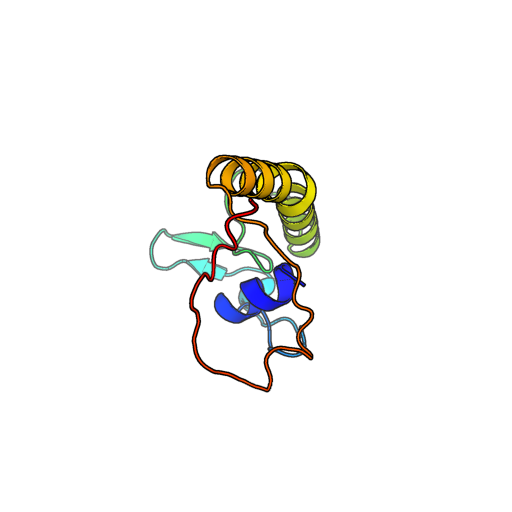 . GLU A 1 88 ? -8.617 -19.631 13.452 1.00 41.22 88 GLU A N 1
ATOM 632 C CA . GLU A 1 88 ? -10.020 -19.699 13.906 1.00 41.22 88 GLU A CA 1
ATOM 633 C C . GLU A 1 88 ? -11.058 -19.808 12.771 1.00 41.22 88 GLU A C 1
ATOM 635 O O . GLU A 1 88 ? -12.238 -20.032 13.032 1.00 41.22 88 GLU A O 1
ATOM 640 N N . LEU A 1 89 ? -10.651 -19.661 11.504 1.00 43.84 89 LEU A N 1
ATOM 641 C CA . LEU A 1 89 ? -11.569 -19.630 10.351 1.00 43.84 89 LEU A CA 1
ATOM 642 C C . LEU A 1 89 ? -11.837 -21.007 9.717 1.00 43.84 89 LEU A C 1
ATOM 644 O O . LEU A 1 89 ? -12.580 -21.097 8.745 1.00 43.84 89 LEU A O 1
ATOM 648 N N . SER A 1 90 ? -11.293 -22.087 10.286 1.00 39.06 90 SER A N 1
ATOM 649 C CA . SER A 1 90 ? -11.498 -23.465 9.804 1.00 39.06 90 SER A CA 1
ATOM 650 C C . SER A 1 90 ? -12.917 -24.019 10.073 1.00 39.06 90 SER A C 1
ATOM 652 O O . SER A 1 90 ? -13.270 -25.088 9.587 1.00 39.06 90 SER A O 1
ATOM 654 N N . GLY A 1 91 ? -13.756 -23.315 10.846 1.00 36.97 91 GLY A N 1
ATOM 655 C CA . GLY A 1 91 ? -14.984 -23.897 11.410 1.00 36.97 91 GLY A CA 1
ATOM 656 C C . GLY A 1 91 ? -16.334 -23.456 10.838 1.00 36.97 91 GLY A C 1
ATOM 657 O O . GLY A 1 91 ? -17.328 -24.125 11.105 1.00 36.97 91 GLY A O 1
ATOM 658 N N . SER A 1 92 ? -16.444 -22.356 10.091 1.00 32.31 92 SER A N 1
ATOM 659 C CA . SER A 1 92 ? -17.777 -21.866 9.702 1.00 32.31 92 SER A CA 1
ATOM 660 C C . SER A 1 92 ? -17.721 -20.836 8.582 1.00 32.31 92 SER A C 1
ATOM 662 O O . SER A 1 92 ? -17.403 -19.668 8.804 1.00 32.31 92 SER A O 1
ATOM 664 N N . ILE A 1 93 ? -18.099 -21.265 7.379 1.00 38.00 93 ILE A N 1
ATOM 665 C CA . ILE A 1 93 ? -18.465 -20.386 6.267 1.00 38.00 93 ILE A CA 1
ATOM 666 C C . ILE A 1 93 ? -19.796 -19.723 6.634 1.00 38.00 93 ILE A C 1
ATOM 668 O O . ILE A 1 93 ? -20.846 -20.233 6.281 1.00 38.00 93 ILE A O 1
ATOM 672 N N . HIS A 1 94 ? -19.750 -18.630 7.393 1.00 30.73 94 HIS A N 1
ATOM 673 C CA . HIS A 1 94 ? -20.823 -17.639 7.508 1.00 30.73 94 HIS A CA 1
ATOM 674 C C . HIS A 1 94 ? -20.185 -16.301 7.913 1.00 30.73 94 HIS A C 1
ATOM 676 O O . HIS A 1 94 ? -19.849 -16.123 9.086 1.00 30.73 94 HIS A O 1
ATOM 682 N N . PRO A 1 95 ? -19.997 -15.339 6.993 1.00 38.56 95 PRO A N 1
ATOM 683 C CA . PRO A 1 95 ? -19.676 -13.979 7.390 1.00 38.56 95 PRO A CA 1
ATOM 684 C C . PRO A 1 95 ? -20.956 -13.334 7.933 1.00 38.56 95 PRO A C 1
ATOM 686 O O . PRO A 1 95 ? -21.706 -12.694 7.205 1.00 38.56 95 PRO A O 1
ATOM 689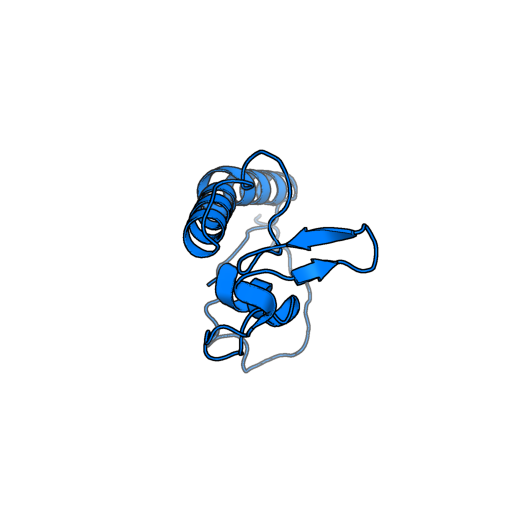 N N . ILE A 1 96 ? -21.232 -13.529 9.222 1.00 39.72 96 ILE A N 1
ATOM 690 C CA . ILE A 1 96 ? -22.186 -12.698 9.956 1.00 39.72 96 ILE A CA 1
ATOM 691 C C . ILE A 1 96 ? -21.359 -11.806 10.874 1.00 39.72 96 ILE A C 1
ATOM 693 O O . ILE A 1 96 ? -20.608 -12.288 11.721 1.00 39.72 96 ILE A O 1
ATOM 697 N N . ALA A 1 97 ? -21.492 -10.494 10.693 1.00 42.50 97 ALA A N 1
ATOM 698 C CA . ALA A 1 97 ? -21.067 -9.515 11.677 1.00 42.50 97 ALA A CA 1
ATOM 699 C C . ALA A 1 97 ? -21.917 -9.719 12.940 1.00 42.50 97 ALA A C 1
ATOM 701 O O . ALA A 1 97 ? -23.031 -9.211 13.034 1.00 42.50 97 ALA A O 1
ATOM 702 N N . ILE A 1 98 ? -21.433 -10.514 13.895 1.00 43.94 98 ILE A N 1
ATOM 703 C CA . ILE A 1 98 ? -22.110 -10.669 15.183 1.00 43.94 98 ILE A CA 1
ATOM 704 C C . ILE A 1 98 ? -21.608 -9.546 16.090 1.00 43.94 98 ILE A C 1
ATOM 706 O O . ILE A 1 98 ? -20.608 -9.686 16.792 1.00 43.94 98 ILE A O 1
ATOM 710 N N . GLY A 1 99 ? -22.293 -8.403 16.030 1.00 43.06 99 GLY A N 1
ATOM 711 C CA . GLY A 1 99 ? -22.151 -7.344 17.021 1.00 43.06 99 GLY A CA 1
ATOM 712 C C . GLY A 1 99 ? -22.561 -7.885 18.387 1.00 43.06 99 GLY A C 1
ATOM 713 O O . GLY A 1 99 ? -23.691 -8.334 18.576 1.00 43.06 99 GLY A O 1
ATOM 714 N N . ARG A 1 100 ? -21.634 -7.889 19.343 1.00 48.97 100 ARG A N 1
ATOM 715 C CA . ARG A 1 100 ? -21.931 -8.269 20.722 1.00 48.97 100 ARG A CA 1
ATOM 716 C C . ARG A 1 100 ? -22.299 -6.999 21.486 1.00 48.97 100 ARG A C 1
ATOM 718 O O . ARG A 1 100 ? -21.423 -6.230 21.857 1.00 48.97 100 ARG A O 1
ATOM 725 N N . HIS A 1 101 ? -23.594 -6.773 21.708 1.00 35.81 101 HIS A N 1
ATOM 726 C CA . HIS A 1 101 ? -24.057 -5.712 22.603 1.00 35.81 101 HIS A CA 1
ATOM 727 C C . HIS A 1 101 ? -23.627 -6.032 24.041 1.00 35.81 101 HIS A C 1
ATOM 729 O O . HIS A 1 101 ? -24.098 -7.003 24.639 1.00 35.81 101 HIS A O 1
ATOM 735 N N . GLY A 1 102 ? -22.708 -5.228 24.579 1.00 42.78 102 GLY A N 1
ATOM 736 C CA . GLY A 1 102 ? -22.409 -5.199 26.008 1.00 42.78 102 GLY A CA 1
ATOM 737 C C . GLY A 1 102 ? -23.597 -4.622 26.777 1.00 42.78 102 GLY A C 1
ATOM 738 O O . GLY A 1 102 ? -24.146 -3.596 26.374 1.00 42.78 102 GLY A O 1
ATOM 739 N N . ARG A 1 103 ? -24.008 -5.325 27.835 1.00 40.03 103 ARG A N 1
ATOM 740 C CA . ARG A 1 103 ? -24.877 -4.805 28.897 1.00 40.03 103 ARG A CA 1
ATOM 741 C C . ARG A 1 103 ? -24.036 -4.063 29.923 1.00 40.03 103 ARG A C 1
ATOM 743 O O . ARG A 1 103 ? -22.890 -4.518 30.137 1.00 40.03 103 ARG A O 1
#

pLDDT: mean 75.52, std 18.16, range [30.73, 92.31]

Foldseek 3Di:
DVLLVQLVVVVQADNVGHGDPCQQWDQDPVPRFIAHASNRDGDPVCPPPGNVRSVVVVVVCCVPPVVVVVCVVCVVVQADDDPPDVVVPPPDPDPDRPRDRDD

Sequence (103 aa):
MAAKIIGHSEGNRQLGGGKNASYQSHVDPGNGAANKGSFSAQGSNVAGMTPEQADAYWNNKLKTEAMPRLNKAAAKAGVELTEKTGHELSGSIHPIAIGRHGR

Secondary structure (DSSP, 8-state):
-HHHHHHHHTTSB-TTSPBPGGGT-EE-TTT--EEBTTTTB-SGGGTT--HHHHHHHHHHHIIIIIHHHHHHHHHHTT-------TTGGGS------------